Protein AF-A0A7G5MZE8-F1 (afdb_monomer)

Sequence (97 aa):
MYLEIEAVYNEEVEVSLFSSPDSLFEIYISYGRLYGIICAESEKAYQKYEEIKKELTHAHKRIQEPTDQFINLFCKKHKVSLPDNIFFHPSKFLSSK

Radius of gyration: 14.04 Å; Cα contacts (8 Å, |Δi|>4): 136; chains: 1; bounding box: 29×26×48 Å

pLDDT: mean 85.63, std 17.25, range [36.88, 98.12]

Secondary structure (DSSP, 8-state):
-EEEEEEEETTTEEEEEEE-TTSEEEEEEEETTEEEEEEEEHHHHHHHHHHHHHHHHHHHTT-SS--HHHHHHHHHHHTPBPGGG-S--GGGGS---

Nearest PDB structures (foldseek):
  7aht-assembly1_A  TM=6.055E-01  e=5.371E+00  Bacillus subtilis subsp. subtilis str. 168
  1ik9-assembly1_A  TM=3.677E-01  e=1.298E+00  Homo sapiens
  7m3p-assembly1_B  TM=4.386E-01  e=4.279E+00  Homo sapiens
  5chx-assembly2_A  TM=3.181E-01  e=1.298E+00  Homo sapiens
  5wlz-assembly1_C  TM=3.183E-01  e=2.045E+00  Homo sapiens

Solvent-accessible surface area (backbone atoms only — not comparable to full-atom values): 5674 Å² total; per-residue (Å²): 117,45,85,75,46,80,47,74,48,91,91,53,33,39,40,34,36,29,44,35,95,85,52,45,20,40,34,40,40,36,36,76,92,45,62,28,36,29,80,31,53,57,96,46,29,68,6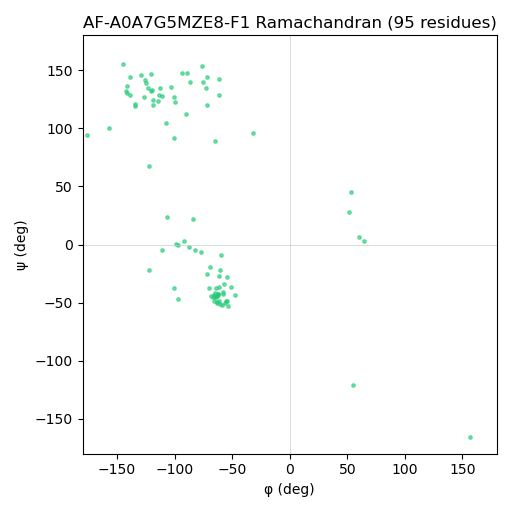4,51,50,54,53,51,48,53,50,52,56,55,47,43,78,75,37,88,61,75,48,72,69,54,45,55,50,50,34,65,75,60,59,50,38,48,68,90,75,59,70,82,61,81,66,76,83,70,78,78,134

Organism: NCBI:txid33035

Mean predicted aligned error: 7.33 Å

Foldseek 3Di:
DAWDDWDDDPVAWIWTWADDPVQKIWIWIGHAPATAIFIDGNVCRVVVSVVVVVVRVVVCVVPVHDDPVRNVVVCVVRVGDHPVRPPDDVPPVPDDD

Structure (mmCIF, N/CA/C/O backbone):
data_AF-A0A7G5MZE8-F1
#
_entry.id   AF-A0A7G5MZE8-F1
#
loop_
_atom_site.group_PDB
_atom_site.id
_atom_site.type_symbol
_atom_site.label_atom_id
_atom_site.label_alt_id
_atom_site.label_comp_id
_atom_site.label_asym_id
_atom_site.label_entity_id
_atom_site.label_seq_id
_atom_site.pdbx_PDB_ins_code
_atom_site.Cartn_x
_atom_site.Cartn_y
_atom_site.Cartn_z
_atom_site.occupancy
_atom_site.B_iso_or_equiv
_atom_site.auth_seq_id
_atom_site.auth_comp_id
_atom_site.auth_asym_id
_atom_site.auth_atom_id
_atom_site.pdbx_PDB_model_num
ATOM 1 N N . MET A 1 1 ? 11.582 -13.801 -5.647 1.00 76.12 1 MET A N 1
ATOM 2 C CA . MET A 1 1 ? 11.210 -12.521 -5.025 1.00 76.12 1 MET A CA 1
ATOM 3 C C . MET A 1 1 ? 11.953 -12.425 -3.705 1.00 76.12 1 MET A C 1
ATOM 5 O O . MET A 1 1 ? 12.008 -13.438 -3.012 1.00 76.12 1 MET A O 1
ATOM 9 N N . TYR A 1 2 ? 12.576 -11.291 -3.403 1.00 85.12 2 TYR A N 1
ATOM 10 C CA . TYR A 1 2 ? 13.369 -11.091 -2.185 1.00 85.12 2 TYR A CA 1
ATOM 11 C C . TYR A 1 2 ? 12.818 -9.902 -1.402 1.00 85.12 2 TYR A C 1
ATOM 13 O O . TYR A 1 2 ? 12.507 -8.877 -1.999 1.00 85.12 2 TYR A O 1
ATOM 21 N N . LEU A 1 3 ? 12.664 -10.046 -0.084 1.00 86.88 3 LEU A N 1
ATOM 22 C CA . LEU A 1 3 ? 12.275 -8.940 0.791 1.00 86.88 3 LEU A CA 1
ATOM 23 C C . LEU A 1 3 ? 13.457 -7.974 0.923 1.00 86.88 3 LEU A C 1
ATOM 25 O O . LEU A 1 3 ? 14.527 -8.368 1.382 1.00 86.88 3 LEU A O 1
ATOM 29 N N . GLU A 1 4 ? 13.248 -6.727 0.519 1.00 87.81 4 GLU A N 1
ATOM 30 C CA . GLU A 1 4 ? 14.252 -5.660 0.572 1.00 87.81 4 GLU A CA 1
ATOM 31 C C . GLU A 1 4 ? 14.080 -4.804 1.825 1.00 87.81 4 GLU A C 1
ATOM 33 O O . GLU A 1 4 ? 15.047 -4.481 2.512 1.00 87.81 4 GLU A O 1
ATOM 38 N N . ILE A 1 5 ? 12.837 -4.406 2.109 1.00 90.88 5 ILE A N 1
ATOM 39 C CA . ILE A 1 5 ? 12.499 -3.538 3.237 1.00 90.88 5 ILE A CA 1
ATOM 40 C C . ILE A 1 5 ? 11.182 -4.008 3.839 1.00 90.88 5 ILE A C 1
ATOM 42 O O . ILE A 1 5 ? 10.216 -4.228 3.117 1.00 90.88 5 ILE A O 1
ATOM 46 N N . GLU A 1 6 ? 11.131 -4.065 5.162 1.00 92.44 6 GLU A N 1
ATOM 47 C CA . GLU A 1 6 ? 9.910 -4.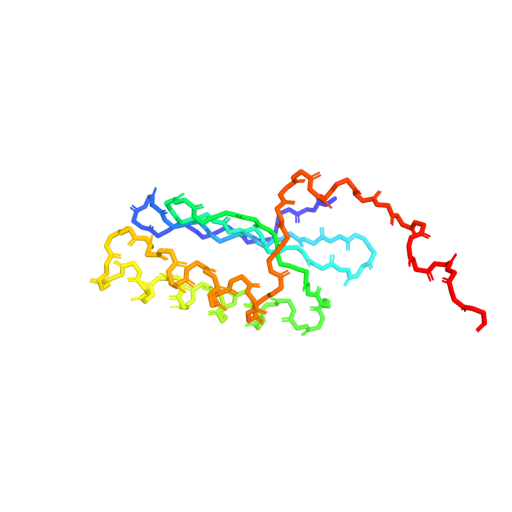250 5.938 1.00 92.44 6 GLU A CA 1
ATOM 48 C C . GLU A 1 6 ? 9.735 -3.051 6.876 1.00 92.44 6 GLU A C 1
ATOM 50 O O . GLU A 1 6 ? 10.680 -2.633 7.554 1.00 92.44 6 GLU A O 1
ATOM 55 N N . ALA A 1 7 ? 8.535 -2.473 6.907 1.00 90.00 7 ALA A N 1
ATOM 56 C CA . ALA A 1 7 ? 8.168 -1.463 7.888 1.00 90.00 7 ALA A CA 1
ATOM 57 C C . ALA A 1 7 ? 6.787 -1.748 8.469 1.00 90.00 7 ALA A C 1
ATOM 59 O O . ALA A 1 7 ? 5.779 -1.719 7.763 1.00 90.00 7 ALA A O 1
ATOM 60 N N . VAL A 1 8 ? 6.757 -1.920 9.789 1.00 91.94 8 VAL A N 1
ATOM 61 C CA . VAL A 1 8 ? 5.533 -2.050 10.578 1.00 91.94 8 VAL A CA 1
ATOM 62 C C . VAL A 1 8 ? 5.377 -0.808 11.454 1.00 91.94 8 VAL A C 1
ATOM 64 O O . VAL A 1 8 ? 6.296 -0.420 12.178 1.00 91.94 8 VAL A O 1
ATOM 67 N N . TYR A 1 9 ? 4.217 -0.159 11.388 1.00 89.94 9 TYR A N 1
ATOM 68 C CA . TYR A 1 9 ? 3.863 1.005 12.196 1.00 89.94 9 TYR A CA 1
ATOM 69 C C . TYR A 1 9 ? 2.710 0.668 13.142 1.00 89.94 9 TYR A C 1
ATOM 71 O O . TYR A 1 9 ? 1.641 0.251 12.700 1.00 89.94 9 TYR A O 1
ATOM 79 N N . ASN A 1 10 ? 2.941 0.880 14.443 1.00 89.12 10 ASN A N 1
ATOM 80 C CA . ASN A 1 10 ? 1.980 0.621 15.521 1.00 89.12 10 ASN A CA 1
ATOM 81 C C . ASN A 1 10 ? 1.370 -0.795 15.499 1.00 89.12 10 ASN A C 1
ATOM 83 O O . ASN A 1 10 ? 0.230 -0.959 15.905 1.00 89.12 10 ASN A O 1
ATOM 87 N N . GLU A 1 11 ? 2.098 -1.787 14.971 1.00 89.31 11 GLU A N 1
ATOM 88 C CA . GLU A 1 11 ? 1.633 -3.180 14.801 1.00 89.31 11 GLU A CA 1
ATOM 89 C C . GLU A 1 11 ? 0.383 -3.351 13.905 1.00 89.31 11 GLU A C 1
ATOM 91 O O . GLU A 1 11 ? -0.125 -4.457 13.760 1.00 89.31 11 GLU A O 1
ATOM 96 N N . GLU A 1 12 ? -0.091 -2.280 13.259 1.00 91.62 12 GLU A N 1
ATOM 97 C CA . GLU A 1 12 ? -1.377 -2.242 12.540 1.00 91.62 12 GLU A CA 1
ATOM 98 C C . GLU A 1 12 ? -1.233 -1.859 11.058 1.00 91.62 12 GLU A C 1
ATOM 100 O O . GLU A 1 12 ? -2.112 -2.164 10.250 1.00 91.62 12 GLU A O 1
ATOM 105 N N . VAL A 1 13 ? -0.136 -1.189 10.686 1.00 95.31 13 VAL A N 1
ATOM 106 C CA . VAL A 1 13 ? 0.169 -0.834 9.294 1.00 95.31 13 VAL A CA 1
ATOM 107 C C . VAL A 1 13 ? 1.469 -1.497 8.874 1.00 95.31 13 VAL A C 1
ATOM 109 O O . VAL A 1 13 ? 2.519 -1.201 9.438 1.00 95.31 13 VAL A O 1
ATOM 112 N N . GLU A 1 14 ? 1.410 -2.328 7.843 1.00 96.69 14 GLU A N 1
ATOM 113 C CA . GLU A 1 14 ? 2.575 -2.953 7.224 1.00 96.69 14 GLU A CA 1
ATOM 114 C C . GLU A 1 14 ? 2.772 -2.407 5.812 1.00 96.69 14 GLU A C 1
ATOM 116 O O . GLU A 1 14 ? 1.823 -2.306 5.028 1.00 96.69 14 GLU A O 1
ATOM 121 N N . VAL A 1 15 ? 4.016 -2.068 5.483 1.00 96.94 15 VAL A N 1
ATOM 122 C CA . VAL A 1 15 ? 4.453 -1.806 4.114 1.00 96.94 15 VAL A CA 1
ATOM 123 C C . VAL A 1 15 ? 5.770 -2.533 3.893 1.00 96.94 15 VAL A C 1
ATOM 125 O O . VAL A 1 15 ? 6.765 -2.229 4.551 1.00 96.94 15 VAL A O 1
ATOM 128 N N . SER A 1 16 ? 5.777 -3.456 2.939 1.00 95.88 16 SER A N 1
ATOM 129 C CA . SER A 1 16 ? 6.920 -4.328 2.665 1.00 95.88 16 SER A CA 1
ATOM 130 C C . SER A 1 16 ? 7.288 -4.236 1.187 1.00 95.88 16 SER A C 1
ATOM 132 O O . SER A 1 16 ? 6.428 -4.369 0.318 1.00 95.88 16 SER A O 1
ATOM 134 N N . LEU A 1 17 ? 8.555 -3.953 0.892 1.00 95.56 17 LEU A N 1
ATOM 135 C CA . LEU A 1 17 ? 9.096 -3.839 -0.459 1.00 95.56 17 LEU A CA 1
ATOM 136 C C . LEU A 1 17 ? 9.829 -5.124 -0.829 1.00 95.56 17 LEU A C 1
ATOM 138 O O . LEU A 1 17 ? 10.765 -5.537 -0.145 1.00 95.56 17 LEU A O 1
ATOM 142 N N . PHE A 1 18 ? 9.454 -5.696 -1.960 1.00 92.88 18 PHE A N 1
ATOM 143 C CA . PHE A 1 18 ? 10.023 -6.908 -2.509 1.00 92.88 18 PHE A CA 1
ATOM 144 C C . PHE A 1 18 ? 10.636 -6.637 -3.881 1.00 92.88 18 PHE A C 1
ATOM 146 O O . PHE A 1 18 ? 10.005 -6.027 -4.745 1.00 92.88 18 PHE A O 1
ATOM 153 N N . SER A 1 19 ? 11.852 -7.122 -4.110 1.00 88.50 19 SER A N 1
ATOM 154 C CA . SER A 1 19 ? 12.481 -7.131 -5.426 1.00 88.50 19 SER A CA 1
ATOM 155 C C . SER A 1 19 ? 12.147 -8.414 -6.192 1.00 88.50 19 SER A C 1
ATOM 157 O O . SER A 1 19 ? 11.988 -9.505 -5.624 1.00 88.50 19 SER A O 1
ATOM 159 N N . SER A 1 20 ? 12.059 -8.298 -7.516 1.00 79.44 20 SER A N 1
ATOM 160 C CA . SER A 1 20 ? 11.954 -9.429 -8.438 1.00 79.44 20 SER A CA 1
ATOM 161 C C . SER A 1 20 ? 13.123 -9.415 -9.427 1.00 79.44 20 SER A C 1
ATOM 163 O O . SER A 1 20 ? 13.558 -8.331 -9.827 1.00 79.44 20 SER A O 1
ATOM 165 N N . PRO A 1 21 ? 13.611 -10.589 -9.876 1.00 75.00 21 PRO A N 1
ATOM 166 C CA . PRO A 1 21 ? 14.595 -10.674 -10.955 1.00 75.00 21 PRO A CA 1
ATOM 167 C C . PRO A 1 21 ? 14.156 -9.961 -12.244 1.00 75.00 21 PRO A C 1
ATOM 169 O O . PRO A 1 21 ? 14.997 -9.443 -12.971 1.00 75.00 21 PRO A O 1
ATOM 172 N N . ASP A 1 22 ? 12.845 -9.867 -12.490 1.00 76.75 22 ASP A N 1
ATOM 173 C CA . ASP A 1 22 ? 12.262 -9.297 -13.711 1.00 76.75 22 ASP A CA 1
ATOM 174 C C . ASP A 1 22 ? 12.134 -7.760 -13.682 1.00 76.75 22 ASP A C 1
ATOM 176 O O . ASP A 1 22 ? 11.326 -7.185 -14.409 1.00 76.75 22 ASP A O 1
ATOM 180 N N . SER A 1 23 ? 12.912 -7.065 -12.843 1.00 74.44 23 SER A N 1
ATOM 181 C CA . SER A 1 23 ? 12.956 -5.593 -12.691 1.00 74.44 23 SER A CA 1
ATOM 182 C C . SER A 1 23 ? 11.681 -4.902 -12.177 1.00 74.44 23 SER A C 1
ATOM 184 O O . SER A 1 23 ? 11.663 -3.678 -12.020 1.00 74.44 23 SER A O 1
ATOM 186 N N . LEU A 1 24 ? 10.640 -5.670 -11.844 1.00 87.44 24 LEU A N 1
ATOM 187 C CA . LEU A 1 24 ? 9.419 -5.175 -11.212 1.00 87.44 24 LEU A CA 1
ATOM 188 C C . LEU A 1 24 ? 9.462 -5.433 -9.705 1.00 87.44 24 LEU A C 1
ATOM 190 O O . LEU A 1 24 ? 9.620 -6.568 -9.265 1.00 87.44 24 LEU A O 1
ATOM 194 N N . PHE A 1 25 ? 9.329 -4.377 -8.916 1.00 92.88 25 PHE A N 1
ATOM 195 C CA . PHE A 1 25 ? 9.238 -4.467 -7.467 1.00 92.88 25 PHE A CA 1
ATOM 196 C C . PHE A 1 25 ? 7.776 -4.526 -7.047 1.00 92.88 25 PHE A C 1
ATOM 198 O O . PHE A 1 25 ? 6.904 -3.907 -7.664 1.00 92.88 25 PHE A O 1
ATOM 205 N N . GLU A 1 26 ? 7.527 -5.236 -5.960 1.00 93.56 26 GLU A N 1
ATOM 206 C CA . GLU A 1 26 ? 6.213 -5.377 -5.354 1.00 93.56 26 GLU A CA 1
ATOM 207 C C . GLU A 1 26 ? 6.213 -4.709 -3.985 1.00 93.56 26 GLU A C 1
ATOM 209 O O . GLU A 1 26 ? 7.087 -4.945 -3.158 1.00 93.56 26 GLU A O 1
ATOM 214 N N . ILE A 1 27 ? 5.235 -3.844 -3.748 1.00 95.38 27 ILE A N 1
ATOM 215 C CA . ILE A 1 27 ? 4.995 -3.226 -2.449 1.00 95.38 27 ILE A CA 1
ATOM 216 C C . ILE A 1 27 ? 3.741 -3.873 -1.885 1.00 95.38 27 ILE A C 1
ATOM 218 O O . ILE A 1 27 ? 2.636 -3.574 -2.342 1.00 95.38 27 ILE A O 1
ATOM 222 N N . TYR A 1 28 ? 3.917 -4.758 -0.914 1.00 95.25 28 TYR A N 1
ATOM 223 C CA . TYR A 1 28 ? 2.820 -5.269 -0.108 1.00 95.25 28 TYR A CA 1
ATOM 224 C C . TYR A 1 28 ? 2.385 -4.204 0.897 1.00 95.25 28 TYR A C 1
ATOM 226 O O . TYR A 1 28 ? 3.220 -3.505 1.477 1.00 95.25 28 TYR A O 1
ATOM 234 N N . ILE A 1 29 ? 1.076 -4.088 1.093 1.00 96.56 29 ILE A N 1
ATOM 235 C CA . ILE A 1 29 ? 0.474 -3.226 2.103 1.00 96.56 29 ILE A CA 1
ATOM 236 C C . ILE A 1 29 ? -0.536 -4.005 2.935 1.00 96.56 29 ILE A C 1
ATOM 238 O O . ILE A 1 29 ? -1.278 -4.834 2.403 1.00 96.56 29 ILE A O 1
ATOM 242 N N . SER A 1 30 ? -0.617 -3.655 4.213 1.00 95.50 30 SER A N 1
ATOM 243 C CA . SER A 1 30 ? -1.695 -4.047 5.115 1.00 95.50 30 SER A CA 1
ATOM 244 C C . SER A 1 30 ? -2.047 -2.879 6.030 1.00 95.50 30 SER A C 1
ATOM 246 O O . SER A 1 30 ? -1.165 -2.247 6.607 1.00 95.50 30 SER A O 1
ATOM 248 N N . TYR A 1 31 ? -3.333 -2.561 6.130 1.00 95.25 31 TYR A N 1
ATOM 249 C CA . TYR A 1 31 ? -3.894 -1.574 7.042 1.00 95.25 31 TYR A CA 1
ATOM 250 C C . TYR A 1 31 ? -5.380 -1.898 7.269 1.00 95.25 31 TYR A C 1
ATOM 252 O O . TYR A 1 31 ? -6.221 -1.598 6.422 1.00 95.25 31 TYR A O 1
ATOM 260 N N . GLY A 1 32 ? -5.727 -2.531 8.392 1.00 92.88 32 GLY A N 1
ATOM 261 C CA . GLY A 1 32 ? -7.102 -2.974 8.663 1.00 92.88 32 GLY A CA 1
ATOM 262 C C . GLY A 1 32 ? -7.650 -3.862 7.534 1.00 92.88 32 GLY A C 1
ATOM 263 O O . GLY A 1 32 ? -7.069 -4.888 7.190 1.00 92.88 32 GLY A O 1
ATOM 264 N N . ARG A 1 33 ? -8.759 -3.449 6.902 1.00 92.25 33 ARG A N 1
ATOM 265 C CA . ARG A 1 33 ? -9.351 -4.152 5.737 1.00 92.25 33 ARG A CA 1
ATOM 266 C C . ARG A 1 33 ? -8.695 -3.816 4.386 1.00 92.25 33 ARG A C 1
ATOM 268 O O . ARG A 1 33 ? -9.086 -4.391 3.371 1.00 92.25 33 ARG A O 1
ATOM 275 N N . LEU A 1 34 ? -7.739 -2.887 4.344 1.00 94.62 34 LEU A N 1
ATOM 276 C CA . LEU A 1 34 ? -6.964 -2.556 3.147 1.00 94.62 34 LEU A CA 1
ATOM 277 C C . LEU A 1 34 ? -5.711 -3.424 3.091 1.00 94.62 34 LEU A C 1
ATOM 279 O O . LEU A 1 34 ? -4.789 -3.222 3.871 1.00 94.62 34 LEU A O 1
ATOM 283 N N . TYR A 1 35 ? -5.643 -4.333 2.126 1.00 94.56 35 TYR A N 1
ATOM 284 C CA . TYR A 1 35 ? -4.432 -5.097 1.850 1.00 94.56 35 TYR A CA 1
ATOM 285 C C . TYR A 1 35 ? -4.286 -5.360 0.354 1.00 94.56 35 TYR A C 1
ATOM 287 O O . TYR A 1 35 ? -5.266 -5.362 -0.397 1.00 94.56 35 TYR A O 1
ATOM 295 N N . GLY A 1 36 ? -3.052 -5.568 -0.090 1.00 94.81 36 GLY A N 1
ATOM 296 C CA . GLY A 1 36 ? -2.768 -5.890 -1.482 1.00 94.81 36 GLY A CA 1
ATOM 297 C C . GLY A 1 36 ? -1.354 -5.534 -1.893 1.00 94.81 36 GLY A C 1
ATOM 298 O O . GLY A 1 36 ? -0.492 -5.282 -1.056 1.00 94.81 36 GLY A O 1
ATOM 299 N N . ILE A 1 37 ? -1.128 -5.526 -3.202 1.00 93.69 37 ILE A N 1
ATOM 300 C CA . ILE A 1 37 ? 0.190 -5.294 -3.786 1.00 93.69 37 ILE A CA 1
ATOM 301 C C . ILE A 1 37 ? 0.120 -4.154 -4.793 1.00 93.69 37 ILE A C 1
ATOM 303 O O . ILE A 1 37 ? -0.837 -4.017 -5.562 1.00 93.69 37 ILE A O 1
ATOM 307 N N . ILE A 1 38 ? 1.169 -3.343 -4.798 1.00 94.62 38 ILE A N 1
ATOM 308 C CA . ILE A 1 38 ? 1.412 -2.276 -5.761 1.00 94.62 38 ILE A CA 1
ATOM 309 C C . ILE A 1 38 ? 2.711 -2.598 -6.492 1.00 94.62 38 ILE A C 1
ATOM 311 O O . ILE A 1 38 ? 3.754 -2.755 -5.865 1.00 94.62 38 ILE A O 1
ATOM 315 N N . CYS A 1 39 ? 2.660 -2.672 -7.819 1.00 92.88 39 CYS A N 1
ATOM 316 C CA . CYS A 1 39 ? 3.850 -2.887 -8.638 1.00 92.88 39 CYS A CA 1
ATOM 317 C C . CYS A 1 39 ? 4.544 -1.556 -8.960 1.00 92.88 39 CYS A C 1
ATOM 319 O O . CYS A 1 39 ? 3.880 -0.566 -9.291 1.00 92.88 39 CYS A O 1
ATOM 321 N N . ALA A 1 40 ? 5.874 -1.538 -8.919 1.00 92.38 40 ALA A N 1
ATOM 322 C CA . ALA A 1 40 ? 6.694 -0.389 -9.287 1.00 92.38 40 ALA A CA 1
ATOM 323 C C . ALA A 1 40 ? 7.924 -0.820 -10.098 1.00 92.38 40 ALA A C 1
ATOM 325 O O . ALA A 1 40 ? 8.525 -1.855 -9.834 1.00 92.38 40 ALA A O 1
ATOM 326 N N . GLU A 1 41 ? 8.321 -0.004 -11.074 1.00 92.31 41 GLU A N 1
ATOM 327 C CA . GLU A 1 41 ? 9.615 -0.154 -11.755 1.00 92.31 41 GLU A CA 1
ATOM 328 C C . GLU A 1 41 ? 10.757 0.011 -10.742 1.00 92.31 41 GLU A C 1
ATOM 330 O O . GLU A 1 41 ? 10.673 0.876 -9.864 1.00 92.31 41 GLU A O 1
ATOM 335 N N . SER A 1 42 ? 11.830 -0.769 -10.883 1.00 90.38 42 SER A N 1
ATOM 336 C CA . SER A 1 42 ? 12.997 -0.752 -9.984 1.00 90.38 42 SER A CA 1
ATOM 337 C C . SER A 1 42 ? 13.532 0.656 -9.688 1.00 90.38 42 SER A C 1
ATOM 339 O O . SER A 1 42 ? 13.757 0.998 -8.528 1.00 90.38 42 SER A O 1
ATOM 341 N N . GLU A 1 43 ? 13.643 1.511 -10.707 1.00 92.56 43 GLU A N 1
ATOM 342 C CA . GLU A 1 43 ? 14.137 2.894 -10.591 1.00 92.56 43 GLU A CA 1
ATOM 343 C C . GLU A 1 43 ? 13.281 3.778 -9.672 1.00 92.56 43 GLU A C 1
ATOM 345 O O . GLU A 1 43 ? 13.773 4.740 -9.082 1.00 92.56 43 GLU A O 1
ATOM 350 N N . LYS A 1 44 ? 11.988 3.464 -9.543 1.00 94.31 44 LYS A N 1
ATOM 351 C CA . LYS A 1 44 ? 11.008 4.245 -8.770 1.00 94.31 44 LYS A CA 1
ATOM 352 C C . LYS A 1 44 ? 10.530 3.515 -7.519 1.00 94.31 44 LYS A C 1
ATOM 354 O O . LYS A 1 44 ? 9.781 4.101 -6.738 1.00 94.31 44 LYS A O 1
ATOM 359 N N . ALA A 1 45 ? 10.942 2.266 -7.317 1.00 93.75 45 ALA A N 1
ATOM 360 C CA . ALA A 1 45 ? 10.426 1.378 -6.283 1.00 93.75 45 ALA A CA 1
ATOM 361 C C . ALA A 1 45 ? 10.546 1.983 -4.878 1.00 93.75 45 ALA A C 1
ATOM 363 O O . ALA A 1 45 ? 9.546 2.104 -4.174 1.00 93.75 45 ALA A O 1
ATOM 364 N N . TYR A 1 46 ? 11.735 2.469 -4.511 1.00 95.31 46 TYR A N 1
ATOM 365 C CA . TYR A 1 46 ? 11.976 3.093 -3.205 1.00 95.31 46 TYR A CA 1
ATOM 366 C C . TYR A 1 46 ? 11.187 4.393 -3.015 1.00 95.31 46 TYR A C 1
ATOM 368 O O . TYR A 1 46 ? 10.602 4.615 -1.956 1.00 95.31 46 TYR A O 1
ATOM 376 N N . GLN A 1 47 ? 11.113 5.242 -4.047 1.00 97.19 47 GLN A N 1
ATOM 377 C CA . GLN A 1 47 ? 10.313 6.467 -3.982 1.00 97.19 47 GLN A CA 1
ATOM 378 C C . GLN A 1 47 ? 8.831 6.137 -3.783 1.00 97.19 47 GLN A C 1
ATOM 380 O O . GLN A 1 47 ? 8.153 6.776 -2.976 1.00 97.19 47 GLN A O 1
ATOM 385 N N . LYS A 1 48 ? 8.328 5.131 -4.507 1.00 97.19 48 LYS A N 1
ATOM 386 C CA . LYS A 1 48 ? 6.937 4.703 -4.400 1.00 97.19 48 LYS A CA 1
ATOM 387 C C . LYS A 1 48 ? 6.650 4.107 -3.027 1.00 97.19 48 LYS A C 1
ATOM 389 O O . LYS A 1 48 ? 5.648 4.462 -2.421 1.00 97.19 48 LYS A O 1
ATOM 394 N N . TYR A 1 49 ? 7.546 3.271 -2.518 1.00 97.25 49 TYR A N 1
ATOM 395 C CA . TYR A 1 49 ? 7.473 2.709 -1.175 1.00 97.25 49 TYR A CA 1
ATOM 396 C C . TYR A 1 49 ? 7.356 3.800 -0.097 1.00 97.25 49 TYR A C 1
ATOM 398 O O . TYR A 1 49 ? 6.440 3.758 0.724 1.00 97.25 49 TYR A O 1
ATOM 406 N N . GLU A 1 50 ? 8.209 4.828 -0.139 1.00 97.81 50 GLU A N 1
ATOM 407 C CA . GLU A 1 50 ? 8.155 5.937 0.823 1.00 97.81 50 GLU A CA 1
ATOM 408 C C . GLU A 1 50 ? 6.858 6.756 0.719 1.00 97.81 50 GLU A C 1
ATOM 410 O O . GLU A 1 50 ? 6.307 7.166 1.744 1.00 97.81 50 GLU A O 1
ATOM 415 N N . GLU A 1 51 ? 6.336 6.967 -0.496 1.00 98.12 51 GLU A N 1
ATOM 416 C CA . GLU A 1 51 ? 5.029 7.606 -0.713 1.00 98.12 51 GLU A CA 1
ATOM 417 C C . GLU A 1 51 ? 3.912 6.819 -0.010 1.00 98.12 51 GLU A C 1
ATOM 419 O O . GLU A 1 51 ? 3.160 7.390 0.785 1.00 98.12 51 GLU A O 1
ATOM 424 N N . ILE A 1 52 ? 3.842 5.509 -0.265 1.00 97.94 52 ILE A N 1
ATOM 425 C CA . ILE A 1 52 ? 2.833 4.600 0.293 1.00 97.94 52 ILE A CA 1
ATOM 426 C C . ILE A 1 52 ? 2.912 4.556 1.814 1.00 97.94 52 ILE A C 1
ATOM 428 O O . ILE A 1 52 ? 1.910 4.787 2.493 1.00 97.94 52 ILE A O 1
ATOM 432 N N . LYS A 1 53 ? 4.112 4.328 2.351 1.00 97.38 53 LYS A N 1
ATOM 433 C CA . LYS A 1 53 ? 4.363 4.289 3.792 1.00 97.38 53 LYS A CA 1
AT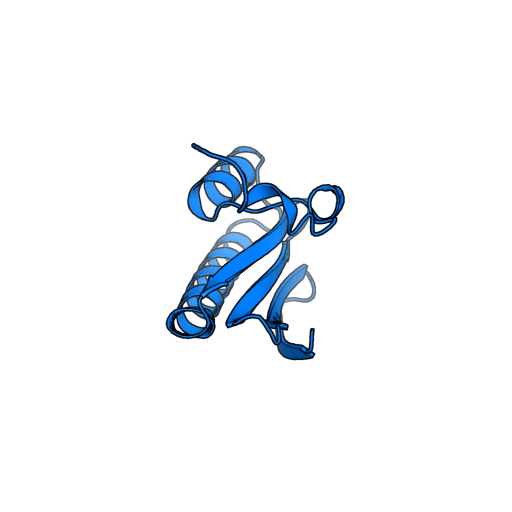OM 434 C C . LYS A 1 53 ? 3.906 5.580 4.458 1.00 97.38 53 LYS A C 1
ATOM 436 O O . LYS A 1 53 ? 3.156 5.549 5.432 1.00 97.38 53 LYS A O 1
ATOM 441 N N . LYS A 1 54 ? 4.296 6.735 3.910 1.00 97.25 54 LYS A N 1
ATOM 442 C CA . LYS A 1 54 ? 3.916 8.036 4.469 1.00 97.25 54 LYS A CA 1
ATOM 443 C C . LYS A 1 54 ? 2.404 8.247 4.457 1.00 97.25 54 LYS A C 1
ATOM 445 O O . LYS A 1 54 ? 1.883 8.767 5.445 1.00 97.25 54 LYS A O 1
ATOM 450 N N . GLU A 1 55 ? 1.721 7.892 3.372 1.00 97.50 55 GLU A N 1
ATOM 451 C CA . GLU A 1 55 ? 0.271 8.055 3.235 1.00 97.50 55 GLU A CA 1
ATOM 452 C C . GLU A 1 55 ? -0.499 7.165 4.215 1.00 97.50 55 GLU A C 1
ATOM 454 O O . GLU A 1 55 ? -1.343 7.679 4.953 1.00 97.50 55 GLU A O 1
ATOM 459 N N . LEU A 1 56 ? -0.157 5.875 4.301 1.00 96.81 56 LEU A N 1
ATOM 460 C CA . LEU A 1 56 ? -0.811 4.928 5.209 1.00 96.81 56 LEU A CA 1
ATOM 461 C C . LEU A 1 56 ? -0.563 5.281 6.680 1.00 96.81 56 LEU A C 1
ATOM 463 O O . LEU A 1 56 ? -1.515 5.376 7.453 1.00 96.81 56 LEU A O 1
ATOM 467 N N . THR A 1 57 ? 0.677 5.602 7.064 1.00 95.31 57 THR A N 1
ATOM 468 C CA . THR A 1 57 ? 0.978 6.066 8.429 1.00 95.31 57 THR A CA 1
ATOM 469 C C . THR A 1 57 ? 0.247 7.372 8.769 1.00 95.31 57 THR A C 1
ATOM 471 O O . THR A 1 57 ? -0.182 7.561 9.906 1.00 95.31 57 THR A O 1
ATOM 474 N N . HIS A 1 58 ? 0.081 8.302 7.819 1.00 95.44 58 HIS A N 1
ATOM 475 C CA . HIS A 1 58 ? -0.694 9.527 8.067 1.00 95.44 58 HIS A CA 1
ATOM 476 C C . HIS A 1 58 ? -2.192 9.265 8.206 1.00 95.44 58 HIS A C 1
ATOM 478 O O . HIS A 1 58 ? -2.836 9.937 9.013 1.00 95.44 58 HIS A O 1
ATOM 484 N N . ALA A 1 59 ? -2.742 8.339 7.421 1.00 94.81 59 ALA A N 1
ATOM 485 C CA . ALA A 1 59 ? -4.140 7.945 7.528 1.00 94.81 59 ALA A CA 1
ATOM 486 C C . ALA A 1 59 ? -4.415 7.318 8.900 1.00 94.81 59 ALA A C 1
ATOM 488 O O . ALA A 1 59 ? -5.302 7.791 9.609 1.00 94.81 59 ALA A O 1
ATOM 489 N N . HIS A 1 60 ? -3.586 6.354 9.307 1.00 94.50 60 HIS A N 1
ATOM 490 C CA . HIS A 1 60 ? -3.686 5.651 10.590 1.00 94.50 60 HIS A CA 1
ATOM 491 C C . HIS A 1 60 ? -3.622 6.585 11.809 1.00 94.50 60 HIS A C 1
ATOM 493 O O . HIS A 1 60 ? -4.434 6.502 12.725 1.00 94.50 60 HIS A O 1
ATOM 499 N N . LYS A 1 61 ? -2.736 7.590 11.781 1.00 94.25 61 LYS A N 1
ATOM 500 C CA . LYS A 1 61 ? -2.658 8.611 12.845 1.00 94.25 61 LYS A CA 1
ATOM 501 C C . LYS A 1 61 ? -3.942 9.427 13.038 1.00 94.25 61 LYS A C 1
ATOM 503 O O . LYS A 1 61 ? -4.091 10.073 14.072 1.00 94.25 61 LYS A O 1
ATOM 508 N N . ARG A 1 62 ? -4.818 9.495 12.030 1.00 92.00 62 ARG A N 1
ATOM 509 C CA . ARG A 1 62 ? -6.061 10.290 12.066 1.00 92.00 62 ARG A CA 1
ATOM 510 C C . ARG A 1 62 ? -7.290 9.440 12.351 1.00 92.00 62 ARG A C 1
ATOM 512 O O . ARG A 1 62 ? -8.213 9.914 13.003 1.00 92.00 62 ARG A O 1
ATOM 519 N N . ILE A 1 63 ? -7.311 8.231 11.810 1.00 89.31 63 ILE A N 1
ATOM 520 C CA . ILE A 1 63 ? -8.385 7.251 11.930 1.00 89.31 63 ILE A CA 1
ATOM 521 C C . ILE A 1 63 ? -7.714 5.898 12.127 1.00 89.31 63 ILE A C 1
ATOM 523 O O . ILE A 1 63 ? -6.829 5.571 11.356 1.00 89.31 63 ILE A O 1
ATOM 527 N N . GLN A 1 64 ? -8.101 5.130 13.143 1.00 85.94 64 GLN A N 1
ATOM 528 C CA . GLN A 1 64 ? -7.435 3.853 13.436 1.00 85.94 64 GLN A CA 1
ATOM 529 C C . GLN A 1 64 ? -7.766 2.763 12.403 1.00 85.94 64 GLN A C 1
ATOM 531 O O . GLN A 1 64 ? -6.974 1.856 12.198 1.00 85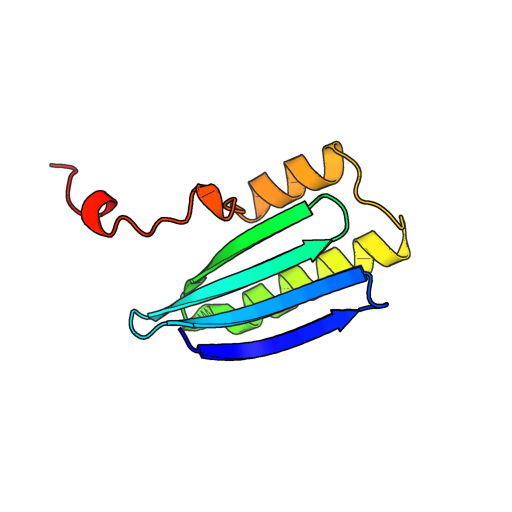.94 64 GLN A O 1
ATOM 536 N N . GLU A 1 65 ? -8.916 2.875 11.732 1.00 91.56 65 GLU A N 1
ATOM 537 C CA . GLU A 1 65 ? -9.379 1.947 10.698 1.00 91.56 65 GLU A CA 1
ATOM 538 C C . GLU A 1 65 ? -9.681 2.706 9.397 1.00 91.56 65 GLU A C 1
ATOM 540 O O . GLU A 1 65 ? -10.282 3.792 9.439 1.00 91.56 65 GLU A O 1
ATOM 545 N N . PRO A 1 66 ? -9.319 2.165 8.219 1.00 93.75 66 PRO A N 1
ATOM 546 C CA . PRO A 1 66 ? -9.601 2.824 6.956 1.00 93.75 66 PRO A CA 1
ATOM 547 C C . PRO A 1 66 ? -11.092 2.753 6.610 1.00 93.75 66 PRO A C 1
ATOM 549 O O . PRO A 1 66 ? -11.736 1.702 6.662 1.00 93.75 66 PRO A O 1
ATOM 552 N N . THR A 1 67 ? -11.642 3.888 6.180 1.00 95.19 67 THR A N 1
ATOM 553 C CA . THR A 1 67 ? -13.014 3.961 5.664 1.00 95.19 67 THR A CA 1
ATOM 554 C C . THR A 1 67 ? -13.096 3.398 4.248 1.00 95.19 67 THR A C 1
ATOM 556 O O . THR A 1 67 ? -12.140 3.493 3.481 1.00 95.19 67 THR A O 1
ATOM 559 N N . ASP A 1 68 ? -14.266 2.903 3.841 1.00 94.88 68 ASP A N 1
ATOM 560 C CA . ASP A 1 68 ? -14.471 2.383 2.479 1.00 94.88 68 ASP A CA 1
ATOM 561 C C . ASP A 1 68 ? -14.147 3.437 1.402 1.00 94.88 68 ASP A C 1
ATOM 563 O O . ASP A 1 68 ? -13.611 3.122 0.339 1.00 94.88 68 ASP A O 1
ATOM 567 N N . GLN A 1 69 ? -14.415 4.718 1.684 1.00 96.06 69 GLN A N 1
ATOM 568 C CA . GLN A 1 69 ? -14.044 5.821 0.797 1.00 96.06 69 GLN A CA 1
ATOM 569 C C . GLN A 1 69 ? -12.523 5.955 0.657 1.00 96.06 69 GLN A C 1
ATOM 571 O O . GLN A 1 69 ? -12.032 6.118 -0.462 1.00 96.06 69 GLN A O 1
ATOM 576 N N . PHE A 1 70 ? -11.779 5.884 1.766 1.00 95.94 70 PHE A N 1
ATOM 577 C CA . PHE A 1 70 ? -10.318 5.918 1.735 1.00 95.94 70 PHE A CA 1
ATOM 578 C C . PHE A 1 70 ? -9.767 4.727 0.948 1.00 95.94 70 PHE A C 1
ATOM 580 O O . PHE A 1 70 ? -8.984 4.934 0.025 1.00 95.94 70 PHE A O 1
ATOM 587 N N . ILE A 1 71 ? -10.244 3.512 1.244 1.00 95.69 71 ILE A N 1
ATOM 588 C CA . ILE A 1 71 ? -9.845 2.273 0.558 1.00 95.69 71 ILE A CA 1
ATOM 589 C C . ILE A 1 71 ? -10.036 2.417 -0.953 1.00 95.69 71 ILE A C 1
ATOM 591 O O . ILE A 1 71 ? -9.093 2.236 -1.719 1.00 95.69 71 ILE A O 1
ATOM 595 N N . ASN A 1 72 ? -11.231 2.811 -1.396 1.00 95.06 72 ASN A N 1
ATOM 596 C CA . ASN A 1 72 ? -11.542 2.928 -2.820 1.00 95.06 72 ASN A CA 1
ATOM 597 C C . ASN A 1 72 ? -10.664 3.965 -3.538 1.00 95.06 72 ASN A C 1
ATOM 599 O O . ASN A 1 72 ? -10.184 3.716 -4.648 1.00 95.06 72 ASN A O 1
ATOM 603 N N . LEU A 1 73 ? -10.434 5.126 -2.917 1.00 96.75 73 LEU A N 1
ATOM 604 C CA . LEU A 1 73 ? -9.583 6.173 -3.489 1.00 96.75 73 LEU A CA 1
ATOM 605 C C . LEU A 1 73 ? -8.116 5.745 -3.536 1.00 96.75 73 LEU A C 1
ATOM 607 O O . LEU A 1 73 ? -7.465 5.931 -4.566 1.00 96.75 73 LEU A O 1
ATOM 611 N N . PHE A 1 74 ? -7.621 5.142 -2.459 1.00 96.88 74 PHE A N 1
ATOM 612 C CA . PHE A 1 74 ? -6.252 4.658 -2.352 1.00 96.88 74 PHE A CA 1
ATOM 613 C C . PHE A 1 74 ? -5.979 3.554 -3.380 1.00 96.88 74 PHE A C 1
ATOM 615 O O . PHE A 1 74 ? -5.049 3.669 -4.182 1.00 96.88 74 PHE A O 1
ATOM 622 N N . CYS A 1 75 ? -6.843 2.535 -3.446 1.00 95.44 75 CYS A N 1
ATOM 623 C CA . CYS A 1 75 ? -6.733 1.442 -4.411 1.00 95.44 75 CYS A CA 1
ATOM 624 C C . CYS A 1 75 ? -6.736 1.954 -5.852 1.00 95.44 75 CYS A C 1
ATOM 626 O O . CYS A 1 75 ? -5.905 1.533 -6.656 1.00 95.44 75 CYS A O 1
ATOM 628 N N . LYS A 1 76 ? -7.609 2.914 -6.180 1.00 95.19 76 LYS A N 1
ATOM 629 C CA . LYS A 1 76 ? -7.657 3.525 -7.515 1.00 95.19 76 LYS A CA 1
ATOM 630 C C . LYS A 1 76 ? -6.400 4.340 -7.828 1.00 95.19 76 LYS A C 1
ATOM 632 O O . LYS A 1 76 ? -5.866 4.228 -8.930 1.00 95.19 76 LYS A O 1
ATOM 637 N N . LYS A 1 77 ? -5.930 5.157 -6.881 1.00 97.25 77 LYS A N 1
ATOM 638 C CA . LYS A 1 77 ? -4.742 6.013 -7.039 1.00 97.25 77 LYS A CA 1
ATOM 639 C C . LYS A 1 77 ? -3.478 5.182 -7.253 1.00 97.25 77 LYS A C 1
ATOM 641 O O . LYS A 1 77 ? -2.675 5.499 -8.128 1.00 97.25 77 LYS A O 1
ATOM 646 N N . HIS A 1 78 ? -3.315 4.123 -6.466 1.00 96.50 78 HIS A N 1
ATOM 647 C CA . HIS A 1 78 ? -2.101 3.311 -6.442 1.00 96.50 78 HIS A CA 1
ATOM 648 C C . HIS A 1 78 ? -2.197 2.024 -7.261 1.00 96.50 78 HIS A C 1
ATOM 650 O O . HIS A 1 78 ? -1.210 1.302 -7.349 1.00 96.50 78 HIS A O 1
ATOM 656 N N . LYS A 1 79 ? -3.345 1.768 -7.904 1.00 95.06 79 LYS A N 1
ATOM 657 C CA . LYS A 1 79 ? -3.617 0.555 -8.691 1.00 95.06 79 LYS A CA 1
ATOM 658 C C . LYS A 1 79 ? -3.346 -0.720 -7.880 1.00 95.06 79 LYS A C 1
ATOM 660 O O . LYS A 1 79 ? -2.698 -1.644 -8.365 1.00 95.06 79 LYS A O 1
ATOM 665 N N . VAL A 1 80 ? -3.825 -0.736 -6.635 1.00 94.31 80 VAL A N 1
ATOM 666 C CA . VAL A 1 80 ? -3.656 -1.874 -5.719 1.00 94.31 80 VAL A CA 1
ATOM 667 C C . VAL A 1 80 ? -4.329 -3.103 -6.321 1.00 94.31 80 VAL A C 1
ATOM 669 O O . VAL A 1 80 ? -5.497 -3.052 -6.710 1.00 94.31 80 VAL A O 1
ATOM 672 N N . SER A 1 81 ? -3.585 -4.200 -6.388 1.00 91.19 81 SER A N 1
ATOM 673 C CA . SER A 1 81 ? -4.083 -5.508 -6.802 1.00 91.19 81 SER A CA 1
ATOM 674 C C . SER A 1 81 ? -4.286 -6.387 -5.572 1.00 91.19 81 SER A C 1
ATOM 676 O O . SER A 1 81 ? -3.440 -6.412 -4.679 1.00 91.19 81 SER A O 1
ATOM 678 N N . LEU A 1 82 ? -5.416 -7.094 -5.509 1.00 80.31 82 LEU A N 1
ATOM 679 C CA . LEU A 1 82 ? -5.665 -8.070 -4.447 1.00 80.31 82 LEU A CA 1
ATOM 680 C C . LEU A 1 82 ? -4.779 -9.307 -4.652 1.00 80.31 82 LEU A C 1
ATOM 682 O O . LEU A 1 82 ? -4.627 -9.712 -5.804 1.00 80.31 82 LEU A O 1
ATOM 686 N N . PRO A 1 83 ? -4.275 -9.951 -3.583 1.00 65.44 83 PRO A N 1
ATOM 687 C CA . PRO A 1 83 ? -3.425 -11.143 -3.673 1.00 65.44 83 PRO A CA 1
ATOM 688 C C . PRO A 1 83 ? -4.004 -12.265 -4.549 1.00 65.44 83 PRO A C 1
ATOM 690 O O . PRO A 1 83 ? -3.276 -12.865 -5.334 1.00 65.44 83 PRO A O 1
ATOM 693 N N . ASP A 1 84 ? -5.324 -12.472 -4.524 1.00 56.00 84 ASP A N 1
ATOM 694 C CA . ASP A 1 84 ? -5.989 -13.503 -5.339 1.00 56.00 84 ASP A CA 1
ATOM 695 C C . ASP A 1 84 ? -5.983 -13.198 -6.853 1.00 56.00 84 ASP A C 1
ATOM 697 O O . ASP A 1 84 ? -6.128 -14.098 -7.678 1.00 56.00 84 ASP A O 1
ATOM 701 N N . ASN A 1 85 ? -5.770 -11.934 -7.241 1.00 52.38 85 ASN A N 1
ATOM 702 C CA . ASN A 1 85 ? -5.569 -11.503 -8.631 1.00 52.38 85 ASN A CA 1
ATOM 703 C C . ASN A 1 85 ? -4.082 -11.481 -9.040 1.00 52.38 85 ASN A C 1
ATOM 705 O O . ASN A 1 85 ? -3.766 -11.080 -10.162 1.00 52.38 85 ASN A O 1
ATOM 709 N N . ILE A 1 86 ? -3.177 -11.907 -8.150 1.00 51.81 86 ILE A N 1
ATOM 710 C CA . ILE A 1 86 ? -1.712 -11.905 -8.323 1.00 51.81 86 ILE A CA 1
ATOM 711 C C . ILE A 1 86 ? -1.194 -13.330 -8.554 1.00 51.81 86 ILE A C 1
ATOM 713 O O . ILE A 1 86 ? -0.012 -13.631 -8.412 1.00 51.81 86 ILE A O 1
ATOM 717 N N . PHE A 1 87 ? -2.049 -14.227 -9.049 1.00 43.12 87 PHE A N 1
ATOM 718 C CA . PHE A 1 87 ? -1.527 -15.302 -9.884 1.00 43.12 87 PHE A CA 1
ATOM 719 C C . PHE A 1 87 ? -0.965 -14.669 -11.159 1.00 43.12 87 PHE A C 1
ATOM 721 O O . PHE A 1 87 ? -1.666 -14.445 -12.144 1.00 43.12 87 PHE A O 1
ATOM 728 N N . PHE A 1 88 ? 0.317 -14.320 -11.071 1.00 47.88 88 PHE A N 1
ATOM 729 C CA . PHE A 1 88 ? 1.246 -13.957 -12.127 1.00 47.88 88 PHE A CA 1
ATOM 730 C C . PHE A 1 88 ? 0.903 -14.730 -13.415 1.00 47.88 88 PHE A C 1
ATOM 732 O O . PHE A 1 88 ? 1.291 -15.882 -13.601 1.00 47.88 88 PHE A O 1
ATOM 739 N N . HIS A 1 89 ? 0.145 -14.107 -14.319 1.00 44.94 89 HIS A N 1
ATOM 740 C CA . HIS A 1 89 ? 0.029 -14.552 -15.702 1.00 44.94 89 HIS A CA 1
ATOM 741 C C . HIS A 1 89 ? 0.944 -13.662 -16.548 1.00 44.94 89 HIS A C 1
ATOM 743 O O . HIS A 1 89 ? 0.490 -12.628 -17.050 1.00 44.94 89 HIS A O 1
ATOM 749 N N . PRO A 1 90 ? 2.215 -14.057 -16.768 1.00 45.91 90 PRO A N 1
ATOM 750 C CA . PRO A 1 90 ? 3.101 -13.362 -17.706 1.00 45.91 90 PRO A CA 1
ATOM 751 C C . PRO A 1 90 ? 2.546 -13.340 -19.146 1.00 45.91 90 PRO A C 1
ATOM 753 O O . PRO A 1 90 ? 3.039 -12.608 -19.998 1.00 45.91 90 PRO A O 1
ATOM 756 N N . SER A 1 91 ? 1.472 -14.083 -19.432 1.00 46.09 91 SER A N 1
ATOM 757 C CA . SER A 1 91 ? 0.820 -14.150 -20.741 1.00 46.09 91 SER A CA 1
ATOM 758 C C . SER A 1 91 ? 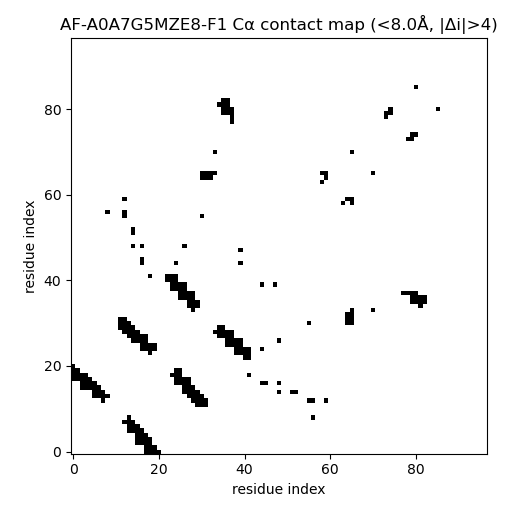-0.075 -12.956 -21.106 1.00 46.09 91 SER A C 1
ATOM 760 O O . SER A 1 91 ? -0.507 -12.884 -22.254 1.00 46.09 91 SER A O 1
ATOM 762 N N . LYS A 1 92 ? -0.346 -11.987 -20.217 1.00 44.84 92 LYS A N 1
ATOM 763 C CA . LYS A 1 92 ? -1.165 -10.805 -20.585 1.00 44.84 92 LYS A CA 1
ATOM 764 C C . LYS A 1 92 ? -0.393 -9.627 -21.189 1.00 44.84 92 LYS A C 1
ATOM 766 O O . LYS A 1 92 ? -1.027 -8.674 -21.630 1.00 44.84 92 LYS A O 1
ATOM 771 N N . PHE A 1 93 ? 0.933 -9.711 -21.297 1.00 48.16 93 PHE A N 1
ATOM 772 C CA . PHE A 1 93 ? 1.736 -8.722 -22.034 1.00 48.16 93 PHE A CA 1
ATOM 773 C C . PHE A 1 93 ? 2.074 -9.144 -23.475 1.00 48.16 93 PHE A C 1
ATOM 775 O O . PHE A 1 93 ? 2.668 -8.366 -24.213 1.00 48.16 93 PHE A O 1
ATOM 782 N N . LEU A 1 94 ? 1.633 -10.328 -23.919 1.00 47.06 94 LEU A N 1
ATOM 783 C CA . LEU A 1 94 ? 1.755 -10.788 -25.306 1.00 47.06 94 LEU A CA 1
ATOM 784 C C . LEU A 1 94 ? 0.378 -11.123 -25.888 1.00 47.06 94 LEU A C 1
ATOM 786 O O . LEU A 1 94 ? 0.046 -12.275 -26.139 1.00 47.06 94 LEU A O 1
ATOM 790 N N . SER A 1 95 ? -0.455 -10.104 -26.072 1.00 43.28 95 SER A N 1
ATOM 791 C CA . SER A 1 95 ? -1.372 -10.028 -27.218 1.00 43.28 95 SER A CA 1
ATOM 792 C C . SER A 1 95 ? -2.121 -8.699 -27.206 1.00 43.28 95 SER A C 1
ATOM 794 O O . SER A 1 95 ? -3.196 -8.552 -26.634 1.00 43.28 95 SER A O 1
ATOM 796 N N . SER A 1 96 ? -1.576 -7.729 -27.928 1.00 38.03 96 SER A N 1
ATOM 797 C CA . SER A 1 96 ? -2.418 -6.911 -28.789 1.00 38.03 96 SER A CA 1
ATOM 798 C C . SER A 1 96 ? -1.635 -6.629 -30.067 1.00 38.03 96 SER A C 1
ATOM 800 O O . SER A 1 96 ? -0.439 -6.365 -30.003 1.00 38.03 96 SER A O 1
ATOM 802 N N . LYS A 1 97 ? -2.339 -6.853 -31.176 1.00 36.88 97 LYS A N 1
ATOM 803 C CA . LYS A 1 97 ? -1.914 -6.947 -32.579 1.00 36.88 97 LYS A CA 1
ATOM 804 C C . LYS A 1 97 ? -0.892 -5.922 -33.058 1.00 36.88 97 LYS A C 1
ATOM 806 O O . LYS A 1 97 ? -1.012 -4.744 -32.663 1.00 36.88 97 LYS A O 1
#

=== Feature glossary ===
The record interleaves many kinds of information about one protein. Here is each kind framed as the question it answers.

Q: What known structures does this most resemble?
A: Structural nearest neighbors (via Foldseek easy-search vs the PDB). Reported per hit: target PDB id, E-value, and alignment TM-score. A TM-score above ~0.5 is the conventional threshold for 'same fold'.

Q: Where is each backbone atom in 3D?
A: The mmCIF table is the protein's shape written out atom by atom. For each backbone N, Cα, C, and carbonyl O, it records an (x, y, z) coordinate triple in Å plus the r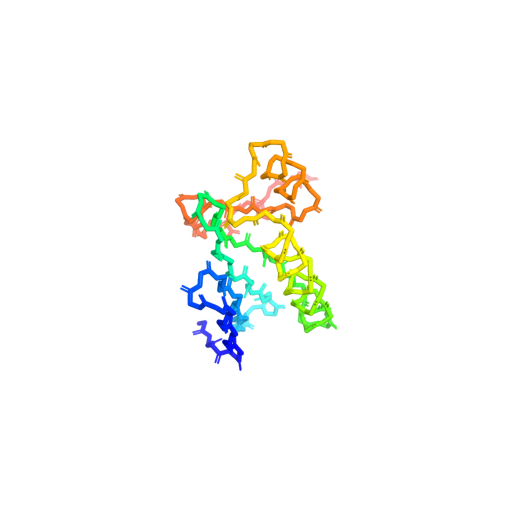esidue type, chain letter, and residue number.

Q: What are the backbone torsion angles?
A: The φ/ψ torsion pair specifies the backbone conformation at each residue. φ rotates about the N–Cα bond, ψ about the Cα–C bond. Steric clashes forbid most of the (φ, ψ) plane — the allowed regions (α-helix basin, β-sheet basin, left-handed helix) are the Ramachandran-allowed regions.

Q: Which residues are buried vs exposed?
A: Solvent-accessible surface area (SASA) is the area in Å² traced out by the centre of a 1.4 Å probe sphere (a water molecule) rolled over the protein's van der Waals surface (Shrake–Rupley / Lee–Richards construction). Buried residues have near-zero SASA; fully exposed residues can exceed 200 Å². The total SASA scales roughly with the number of surface residues.

Q: How confident is the AlphaFold model at each residue?
A: pLDDT is the predicted lDDT-Cα score: AlphaFold's confidence that the local environment of each residue (all inter-atomic distances within 15 Å) is correctly placed. It is a per-residue number between 0 and 100, with higher meaning more reliable.

Q: What does the local fold look like, residue by residue?
A: 3Di is Foldseek's structural alphabet. Each residue is assigned one of twenty discrete states based on how its Cα sits relative to its spatial (not sequential) neighbors. Aligning 3Di strings finds structural homologs roughly as well as full 3D superposition, but orders of magnitude faster.

Q: How big and how compact is the whole molecule?
A: Radius of gyration (Rg) is the root-m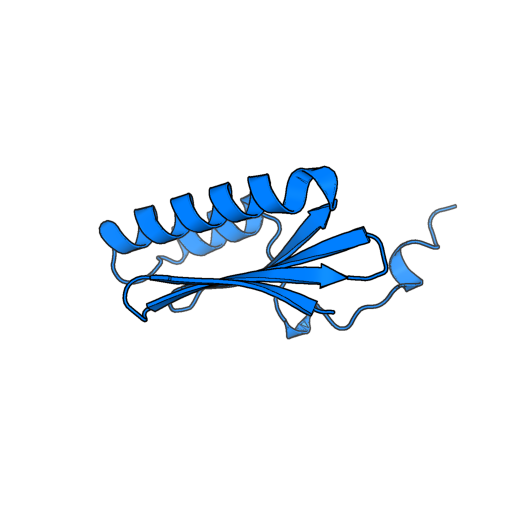ean-square distance of Cα atoms from their centroid — a single number for overall size and compactness. A globular domain of N residues has Rg ≈ 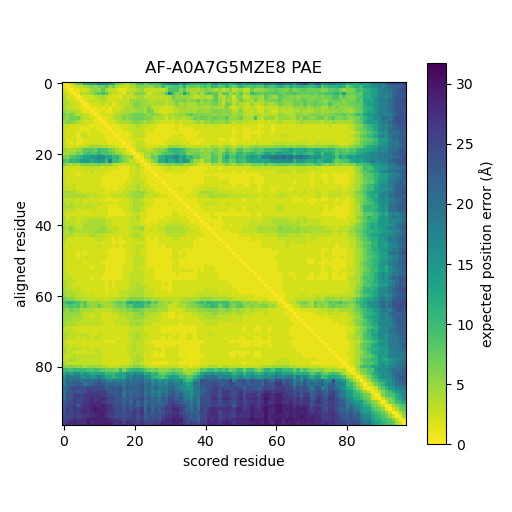2.2·N^0.38 Å; an extended or disordered chain has a much larger Rg. The Cα contact count is the number of residue pairs whose Cα atoms are within 8 Å and are more than four positions apart in sequence — a standard proxy for tertiary packing density. The bounding box is the smallest axis-aligned box enclosing all Cα atoms.

Q: Which residues are in helices, strands, or loops?
A: DSSP 8-state secondary structure assigns each residue one of H (α-helix), G (3₁₀-helix), I (π-helix), E (extended β-strand), B (isolated β-bridge), T (hydrogen-bonded turn), S (bend), or '-' (coil). The assignment is computed from backbone hydrogen-bond geometry via the Kabsch–Sander algorithm.

Q: How mobile is each atom in the crystal?
A: Crystallographic B-factors measure how much each atom's electron density is smeared out, in Å². They rise in mobile loops and surface residues and fall in the buried interior. In AlphaFold models this column is repurposed to hold pLDDT instead.

Q: What if only a Cα trace is available?
A: P-SEA three-state annotation labels each residue as helix, strand, or coil based purely on the geometry of the Cα trace. It serves as a fallback when the full backbone (and thus DSSP) is unavailable.

Q: What family and function is it annotated with?
A: Database cross-references. InterPro integrates a dozen domain/family signature databases into unified entries with residue-range hits. GO terms attach function/process/location labels with evidence codes. CATH codes position the fold in a four-level structural taxonomy. Organism is the NCBI-taxonomy species name.

Q: Are the domains correctly placed relative to each other?
A: Predicted Aligned Error (PAE) is an AlphaFold confidence matrix: entry (i, j) is the expected error in the position of residue j, in ångströms, when the prediction is superimposed on the true structure at residue i. Low PAE within a block of residues means that block is internally rigid and well-predicted; high PAE between two blocks means their relative placement is uncertain even if each block individually is confident.

Q: What do the diagnostic plots show?
A: Three diagnostic plots accompany the record. The Cα contact map visualizes the tertiary structure as a 2D adjacency matrix (8 Å cutoff, sequence-local contacts suppressed). The Ramachandran plot shows the distribution of backbone (φ, ψ) torsions, with points in the α and β basins reflecting secondary structure content. The PAE plot shows AlphaFold's inter-residue confidence as a color matrix.

Q: What is the amino-acid chain?
A: Primary structure: the covalent order of the twenty standard amino acids along the backbone. Two proteins with the same sequence will (almost always) fold to the same structure;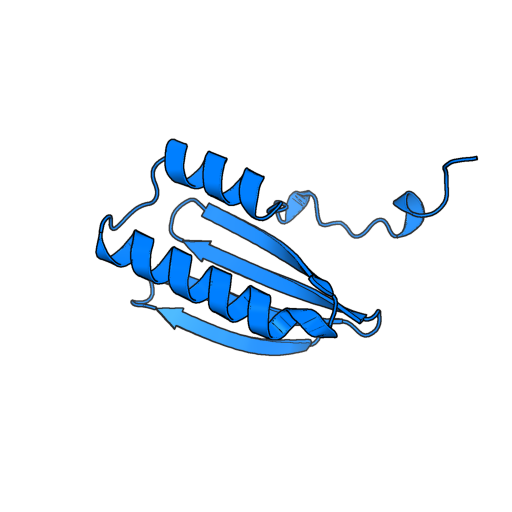 two with 30% identity often share a fold but not the details.

Q: What do the rendered images show?
A: The six renders are orthographic views along the three Cartesian axes in both directions. Representation (cartoon, sticks, or surface) and color scheme (sequence-rainbow or by-chain) vary across proteins so the training set covers all the common visualization conventions.